Protein AF-A0A5E7B9Z2-F1 (afdb_monomer_lite)

InterPro domains:
  IPR025737 Functional amyloid transporter FapF [PF13557] (6-95)

Radius of gyration: 20.59 Å; chains: 1; bounding box: 41×24×70 Å

Secondary structure (DSSP, 8-state):
----PPEEEEEEEEEE-S-S---TT-SS-SS-SS-EEEEEEEEEEEETTEEEEEEEEEEEE--EEEETTTEEEEEPPEEEEEEEEEEE-STT-EEEEEEEEEEE--EEEEE----

Sequence (115 aa):
MYMSTPFNIGASLAITAPLGQYDTGRLVNLGNNRWSFKPELGVSKRLGQVTLELSGAGTFYTDNDELLGDHVLSQNPIYQVQAHFIYAFGNGVWASLDTTWFAGGSSSRQTFIAT

pLDDT: mean 91.95, std 12.01, range [40.94, 98.75]

Foldseek 3Di:
DDPAWDKDKDKDKDKDDQPADDDLQDQDGPGPQKIKIKIKIKIWGDDDQKIKIKMKIKIAIDWRCRNNHFKIKDWWIKIKIKIKIKGHDPPRDIDIDIDMDIDGGDIDMDGDDDD

Organism: Pseudomonas fluorescens (NCBI:txid294)

Structure (mmCIF, N/CA/C/O backbone):
data_AF-A0A5E7B9Z2-F1
#
_entry.id   AF-A0A5E7B9Z2-F1
#
loop_
_atom_site.group_PDB
_atom_site.id
_atom_site.type_symbol
_atom_site.label_atom_id
_atom_site.label_alt_id
_atom_site.label_comp_id
_atom_site.label_asym_id
_atom_site.label_entity_id
_atom_site.label_seq_id
_atom_site.pdbx_PDB_ins_code
_atom_site.Cartn_x
_atom_site.Cartn_y
_atom_site.Cartn_z
_atom_site.occupancy
_atom_site.B_iso_or_equiv
_atom_site.auth_seq_id
_atom_site.auth_comp_id
_atom_site.auth_asym_id
_atom_site.auth_atom_id
_atom_site.pdbx_PDB_model_num
ATOM 1 N N . MET A 1 1 ? -16.388 2.530 35.719 1.00 40.94 1 MET A N 1
ATOM 2 C CA . MET A 1 1 ? -15.121 3.154 35.277 1.00 40.94 1 MET A CA 1
ATOM 3 C C . MET A 1 1 ? -14.988 2.853 33.788 1.00 40.94 1 MET A C 1
ATOM 5 O O . MET A 1 1 ? -14.866 1.686 33.446 1.00 40.94 1 MET A O 1
ATOM 9 N N . TYR A 1 2 ? -15.183 3.833 32.898 1.00 55.19 2 TYR A N 1
ATOM 10 C CA . TYR A 1 2 ? -15.113 3.600 31.447 1.00 55.19 2 TYR A CA 1
ATOM 11 C C . TYR A 1 2 ? -13.632 3.526 31.069 1.00 55.19 2 TYR A C 1
ATOM 13 O O . TYR A 1 2 ? -12.922 4.523 31.170 1.00 55.19 2 TYR A O 1
ATOM 21 N N . MET A 1 3 ? -13.136 2.334 30.746 1.00 59.22 3 MET A N 1
ATOM 22 C CA . MET A 1 3 ? -11.746 2.162 30.333 1.00 59.22 3 MET A CA 1
ATOM 23 C C . MET A 1 3 ? -11.599 2.786 28.944 1.00 59.22 3 MET A C 1
ATOM 25 O O . MET A 1 3 ? -12.262 2.351 28.002 1.00 59.22 3 MET A O 1
ATOM 29 N N . SER A 1 4 ? -10.783 3.835 28.820 1.00 65.94 4 SER A N 1
ATOM 30 C CA . SER A 1 4 ? -10.449 4.422 27.522 1.00 65.94 4 SER A CA 1
ATOM 31 C C . SER A 1 4 ? -9.790 3.349 26.661 1.00 65.94 4 SER A C 1
ATOM 33 O O . SER A 1 4 ? -8.733 2.826 27.007 1.00 65.94 4 SER A O 1
ATOM 35 N N . THR A 1 5 ? -10.434 2.980 25.561 1.00 74.44 5 THR A N 1
ATOM 36 C CA . THR A 1 5 ? -9.887 2.034 24.590 1.00 74.44 5 THR A CA 1
ATOM 37 C C . THR A 1 5 ? -8.635 2.616 23.924 1.00 74.44 5 THR A C 1
ATOM 39 O O . THR A 1 5 ? -8.596 3.820 23.648 1.00 74.44 5 THR A O 1
ATOM 42 N N . PRO A 1 6 ? -7.605 1.792 23.659 1.00 78.12 6 PRO A N 1
ATOM 43 C CA . PRO A 1 6 ? -6.353 2.275 23.095 1.00 78.12 6 PRO A CA 1
ATOM 44 C C . PRO A 1 6 ? -6.545 2.792 21.664 1.00 78.12 6 PRO A C 1
ATOM 46 O O . PRO A 1 6 ? -7.294 2.223 20.865 1.00 78.12 6 PRO A O 1
ATOM 49 N N . PHE A 1 7 ? -5.852 3.889 21.367 1.00 93.38 7 PHE A N 1
ATOM 50 C CA . PHE A 1 7 ? -5.626 4.404 20.022 1.00 93.38 7 PHE A CA 1
ATOM 51 C C . PHE A 1 7 ? -4.265 3.897 19.550 1.00 93.38 7 PHE A C 1
ATOM 53 O O . PHE A 1 7 ? -3.269 4.085 20.249 1.00 93.38 7 PHE A O 1
ATOM 60 N N . ASN A 1 8 ? -4.231 3.254 18.388 1.00 96.56 8 ASN A N 1
ATOM 61 C CA . ASN A 1 8 ? -3.027 2.660 17.822 1.00 96.56 8 ASN A CA 1
ATOM 62 C C . ASN A 1 8 ? -2.571 3.462 16.603 1.00 96.56 8 ASN A C 1
ATOM 64 O O . ASN A 1 8 ? -3.397 3.913 15.809 1.00 96.56 8 ASN A O 1
ATOM 68 N N . ILE A 1 9 ? -1.256 3.579 16.440 1.00 97.81 9 ILE A N 1
ATOM 69 C CA . ILE A 1 9 ? -0.604 4.087 15.232 1.00 97.81 9 ILE A CA 1
ATOM 70 C C . ILE A 1 9 ? 0.351 2.994 14.757 1.00 97.81 9 ILE A C 1
ATOM 72 O O . ILE A 1 9 ? 1.048 2.389 15.572 1.00 97.81 9 ILE A O 1
ATOM 76 N N . GLY A 1 10 ? 0.382 2.745 13.454 1.00 97.94 10 GLY A N 1
ATOM 77 C CA . GLY A 1 10 ? 1.257 1.767 12.821 1.00 97.94 10 GLY A CA 1
ATOM 78 C C . GLY A 1 10 ? 1.969 2.349 11.607 1.00 97.94 10 GLY A C 1
ATOM 79 O O . GLY A 1 10 ? 1.485 3.281 10.965 1.00 97.94 10 GLY A O 1
ATOM 80 N N . ALA A 1 11 ? 3.123 1.770 11.295 1.00 98.44 11 ALA A N 1
ATOM 81 C CA . ALA A 1 11 ? 3.897 2.069 10.103 1.00 98.44 11 ALA A CA 1
ATOM 82 C C . ALA A 1 11 ? 4.434 0.765 9.509 1.00 98.44 11 ALA A C 1
ATOM 84 O O . ALA A 1 11 ? 4.758 -0.165 10.249 1.00 98.44 11 ALA A O 1
ATOM 85 N N . SER A 1 12 ? 4.552 0.698 8.187 1.00 98.62 12 SER A N 1
ATOM 86 C CA . SER A 1 12 ? 5.186 -0.425 7.499 1.00 98.62 12 SER A CA 1
ATOM 87 C C . SER A 1 12 ? 5.895 0.022 6.223 1.00 98.62 12 SER A C 1
ATOM 89 O O . SER A 1 12 ? 5.650 1.110 5.700 1.00 98.62 12 SER A O 1
ATOM 91 N N . LEU A 1 13 ? 6.794 -0.829 5.731 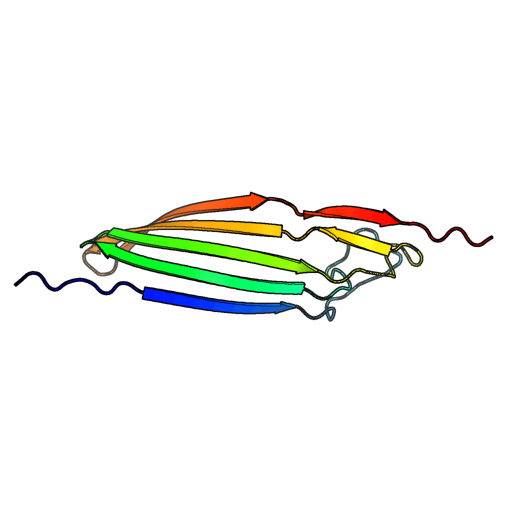1.00 98.69 13 LEU A N 1
ATOM 92 C CA . LEU A 1 13 ? 7.443 -0.682 4.436 1.00 98.69 13 LEU A CA 1
ATOM 93 C C . LEU A 1 13 ? 7.466 -2.048 3.755 1.00 98.69 13 LEU A C 1
ATOM 95 O O . LEU A 1 13 ? 8.084 -2.981 4.265 1.00 98.69 13 LEU A O 1
ATOM 99 N N . ALA A 1 14 ? 6.820 -2.152 2.597 1.00 98.62 14 ALA A N 1
ATOM 100 C CA . ALA A 1 14 ? 6.968 -3.305 1.717 1.00 98.62 14 ALA A CA 1
ATOM 101 C C . ALA A 1 14 ? 7.957 -2.982 0.592 1.00 98.62 14 ALA A C 1
ATOM 103 O O . ALA A 1 14 ? 7.907 -1.900 0.006 1.00 98.62 14 ALA A O 1
ATOM 104 N N . ILE A 1 15 ? 8.844 -3.927 0.285 1.00 98.50 15 ILE A N 1
ATOM 105 C CA . ILE A 1 15 ? 9.818 -3.822 -0.806 1.00 98.50 15 ILE A CA 1
ATOM 106 C C . ILE A 1 15 ? 9.621 -5.026 -1.720 1.00 98.50 15 ILE A C 1
ATOM 108 O O . ILE A 1 15 ? 9.603 -6.161 -1.245 1.00 98.50 15 ILE A O 1
ATOM 112 N N . THR A 1 16 ? 9.492 -4.783 -3.022 1.00 98.25 16 THR A N 1
ATOM 113 C CA . THR A 1 16 ? 9.401 -5.842 -4.034 1.00 98.25 16 THR A CA 1
ATOM 114 C C . THR A 1 16 ? 10.622 -5.779 -4.937 1.00 98.25 16 THR A C 1
ATOM 116 O O . THR A 1 16 ? 10.857 -4.762 -5.587 1.00 98.25 16 THR A O 1
ATOM 119 N N . ALA A 1 17 ? 11.388 -6.868 -4.975 1.00 97.88 17 ALA A N 1
ATOM 120 C CA . ALA A 1 17 ? 12.530 -7.027 -5.870 1.00 97.88 17 ALA A CA 1
ATOM 121 C C . ALA A 1 17 ? 12.093 -7.601 -7.235 1.00 97.88 17 ALA A C 1
ATOM 123 O O . ALA A 1 17 ? 11.137 -8.384 -7.283 1.00 97.88 17 ALA A O 1
ATOM 124 N N . PRO A 1 18 ? 12.796 -7.286 -8.340 1.00 96.38 18 PRO A N 1
ATOM 125 C CA . PRO A 1 18 ? 12.464 -7.739 -9.694 1.00 96.38 18 PRO A CA 1
ATOM 126 C C . PRO A 1 18 ? 12.901 -9.192 -9.954 1.00 96.38 18 PRO A C 1
ATOM 128 O O . PRO A 1 18 ? 13.609 -9.480 -10.907 1.00 96.38 18 PRO A O 1
ATOM 131 N N . LEU A 1 19 ? 12.507 -10.123 -9.084 1.00 95.56 19 LEU A N 1
ATOM 132 C CA . LEU A 1 19 ? 12.929 -11.532 -9.155 1.00 95.56 19 LEU A CA 1
ATOM 133 C C . LEU A 1 19 ? 11.885 -12.448 -9.815 1.00 95.56 19 LEU A C 1
ATOM 135 O O . LEU A 1 19 ? 12.116 -13.646 -9.967 1.00 95.56 19 LEU A O 1
ATOM 139 N N . GLY A 1 20 ? 10.718 -11.905 -10.169 1.00 94.88 20 GLY A N 1
ATOM 140 C CA . GLY A 1 20 ? 9.674 -12.641 -10.879 1.00 94.88 20 GLY A CA 1
ATOM 141 C C . GLY A 1 20 ? 10.045 -12.890 -12.341 1.00 94.88 20 GLY A C 1
ATOM 142 O O . GLY A 1 20 ? 10.751 -12.091 -12.949 1.00 94.88 20 GLY A O 1
ATOM 143 N N . GLN A 1 21 ? 9.527 -13.975 -12.921 1.00 95.44 21 GLN A N 1
ATOM 144 C CA . GLN A 1 21 ? 9.763 -14.303 -14.326 1.00 95.44 21 GLN A CA 1
ATOM 145 C C . GLN A 1 21 ? 9.313 -13.160 -15.246 1.00 95.44 21 GLN A C 1
ATOM 147 O O . GLN A 1 21 ? 8.149 -12.745 -15.221 1.00 95.44 21 GLN A O 1
ATOM 152 N N . TYR A 1 22 ? 10.231 -12.718 -16.097 1.00 95.88 22 TYR A N 1
ATOM 153 C CA . TYR A 1 22 ? 10.009 -11.681 -17.090 1.00 95.88 22 TYR A CA 1
ATOM 154 C C . TYR A 1 22 ? 10.677 -12.084 -18.408 1.00 95.88 22 TYR A C 1
ATOM 156 O O . TYR A 1 22 ? 11.833 -12.499 -18.422 1.00 95.88 22 TYR A O 1
ATOM 164 N N . ASP A 1 23 ? 9.921 -12.006 -19.497 1.00 94.94 23 ASP A N 1
ATOM 165 C CA . ASP A 1 23 ? 10.353 -12.248 -20.869 1.00 94.94 23 ASP A CA 1
ATOM 166 C C . ASP A 1 23 ? 10.166 -10.943 -21.651 1.00 94.94 23 ASP A C 1
ATOM 168 O O . ASP A 1 23 ? 9.043 -10.452 -21.819 1.00 94.94 23 ASP A O 1
ATOM 172 N N . THR A 1 24 ? 11.278 -10.374 -22.115 1.00 93.44 24 THR A N 1
ATOM 173 C CA . THR A 1 24 ? 11.307 -9.108 -22.856 1.00 93.44 24 THR A CA 1
ATOM 174 C C . THR A 1 24 ? 10.601 -9.214 -24.204 1.00 93.44 24 THR A C 1
ATOM 176 O O . THR A 1 24 ? 10.153 -8.203 -24.720 1.00 93.44 24 THR A O 1
ATOM 179 N N . GLY A 1 25 ? 10.411 -10.411 -24.765 1.00 91.56 25 GLY A N 1
ATOM 180 C CA . GLY A 1 25 ? 9.634 -10.620 -25.990 1.00 91.56 25 GLY A CA 1
ATOM 181 C C . GLY A 1 25 ? 8.118 -10.645 -25.772 1.00 91.56 25 GLY A C 1
ATOM 182 O O . GLY A 1 25 ? 7.362 -10.796 -26.735 1.00 91.56 25 GLY A O 1
ATOM 183 N N . ARG A 1 26 ? 7.643 -10.532 -24.522 1.00 91.19 26 ARG A N 1
ATOM 184 C CA . ARG A 1 26 ? 6.221 -10.641 -24.169 1.00 91.19 26 ARG A CA 1
ATOM 185 C C . ARG A 1 26 ? 5.682 -9.349 -23.581 1.00 91.19 26 ARG A C 1
ATOM 187 O O . ARG A 1 26 ? 6.283 -8.727 -22.714 1.00 91.19 26 ARG A O 1
ATOM 194 N N . LEU A 1 27 ? 4.469 -8.997 -24.001 1.00 89.12 27 LEU A N 1
ATOM 195 C CA . LEU A 1 27 ? 3.736 -7.870 -23.424 1.00 89.12 27 LEU A CA 1
ATOM 196 C C . LEU A 1 27 ? 3.185 -8.184 -22.023 1.00 89.12 27 LEU A C 1
ATOM 198 O O . LEU A 1 27 ? 3.087 -7.292 -21.185 1.00 89.12 27 LEU A O 1
ATOM 202 N N . VAL A 1 28 ? 2.803 -9.441 -21.778 1.00 92.25 28 VAL A N 1
ATOM 203 C CA . VAL A 1 28 ? 2.243 -9.901 -20.501 1.00 92.25 28 VAL A CA 1
ATOM 204 C C . VAL A 1 28 ? 3.271 -10.778 -19.801 1.00 92.25 28 VAL A C 1
ATOM 206 O O . VAL A 1 28 ? 3.711 -11.783 -20.359 1.00 92.25 28 VAL A O 1
ATOM 209 N N . ASN A 1 29 ? 3.616 -10.403 -18.572 1.00 94.44 29 ASN A N 1
ATOM 210 C CA . ASN A 1 29 ? 4.611 -11.071 -17.743 1.00 94.44 29 ASN A CA 1
ATOM 211 C C . ASN A 1 29 ? 4.076 -11.310 -16.326 1.00 94.44 29 ASN A C 1
ATOM 213 O O . ASN A 1 29 ? 3.115 -10.671 -15.901 1.00 94.44 29 ASN A O 1
ATOM 217 N N . LEU A 1 30 ? 4.695 -12.254 -15.609 1.00 94.31 30 LEU A N 1
ATOM 218 C CA . LEU A 1 30 ? 4.388 -12.524 -14.199 1.00 94.31 30 LEU A CA 1
ATOM 219 C C . LEU A 1 30 ? 5.093 -11.521 -13.277 1.00 94.31 30 LEU A C 1
ATOM 221 O O . LEU A 1 30 ? 4.514 -11.067 -12.294 1.00 94.31 30 LEU A O 1
ATOM 225 N N . GLY A 1 31 ? 6.351 -11.199 -13.587 1.00 93.00 31 GLY A N 1
ATOM 226 C CA . GLY A 1 31 ? 7.095 -10.094 -12.995 1.00 93.00 31 GLY A CA 1
ATOM 227 C C . GLY A 1 31 ? 6.981 -8.820 -13.829 1.00 93.00 31 GLY A C 1
ATOM 228 O O . GLY A 1 31 ? 6.628 -8.859 -15.004 1.00 93.00 31 GLY A O 1
ATOM 229 N N . ASN A 1 32 ? 7.339 -7.686 -13.227 1.00 92.88 32 ASN A N 1
ATOM 230 C CA . ASN A 1 32 ? 7.298 -6.376 -13.890 1.00 92.88 32 ASN A CA 1
ATOM 231 C C . ASN A 1 32 ? 8.699 -5.798 -14.172 1.00 92.88 32 ASN A C 1
ATOM 233 O O . ASN A 1 32 ? 8.793 -4.636 -14.558 1.00 92.88 32 ASN A O 1
ATOM 237 N N . ASN A 1 33 ? 9.757 -6.587 -13.928 1.00 95.88 33 ASN A N 1
ATOM 238 C CA . ASN A 1 33 ? 11.172 -6.230 -14.110 1.00 95.88 33 ASN A CA 1
ATOM 239 C C . ASN A 1 33 ? 11.571 -4.864 -13.531 1.00 95.88 33 ASN A C 1
ATOM 241 O O . ASN A 1 33 ? 12.263 -4.072 -14.160 1.00 95.88 33 ASN A O 1
ATOM 245 N N . ARG A 1 34 ? 11.074 -4.553 -12.334 1.00 96.62 34 ARG A N 1
ATOM 246 C CA . ARG A 1 34 ? 11.403 -3.317 -11.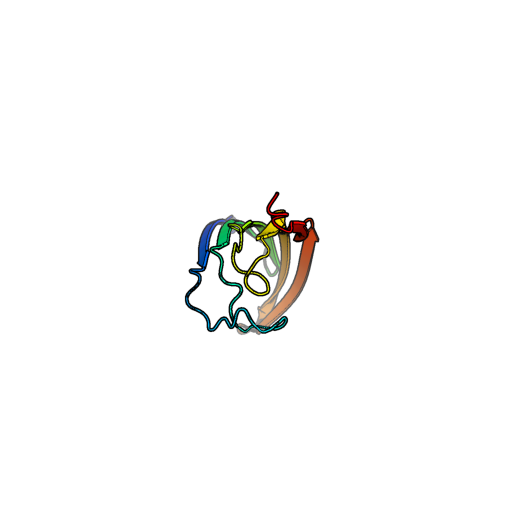623 1.00 96.62 34 ARG A CA 1
ATOM 247 C C . ARG A 1 34 ? 11.224 -3.482 -10.126 1.00 96.62 34 ARG A C 1
ATOM 249 O O . ARG A 1 34 ? 10.469 -4.349 -9.676 1.00 96.62 34 ARG A O 1
ATOM 256 N N . TRP A 1 35 ? 11.882 -2.621 -9.367 1.00 98.25 35 TRP A N 1
ATOM 257 C CA . TRP A 1 35 ? 11.681 -2.530 -7.931 1.00 98.25 35 TRP A CA 1
ATOM 258 C C . TRP A 1 35 ? 10.389 -1.786 -7.608 1.00 98.25 35 TRP A C 1
ATOM 260 O O . TRP A 1 35 ? 9.949 -0.911 -8.361 1.00 98.25 35 TRP A O 1
ATOM 270 N N . SER A 1 36 ? 9.804 -2.096 -6.452 1.00 98.38 36 SER A N 1
ATOM 271 C CA . SER A 1 36 ? 8.8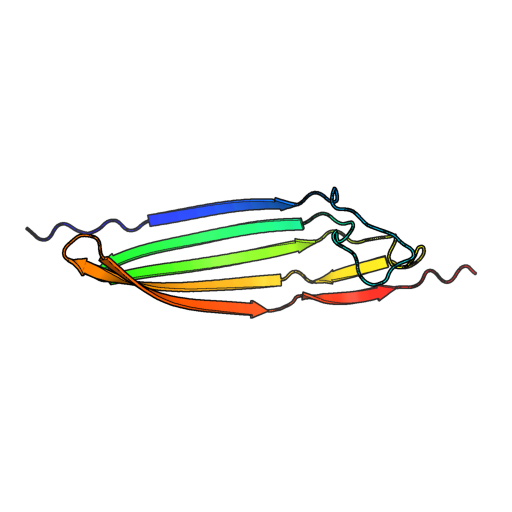04 -1.227 -5.841 1.00 98.38 36 SER A CA 1
ATOM 272 C C . SER A 1 36 ? 9.005 -1.066 -4.340 1.00 98.38 36 SER A C 1
ATOM 274 O O . SER A 1 36 ? 9.466 -1.978 -3.650 1.00 98.38 36 SER A O 1
ATOM 276 N N . PHE A 1 37 ? 8.632 0.108 -3.840 1.00 98.75 37 PHE A N 1
ATOM 277 C CA . PHE A 1 37 ? 8.709 0.477 -2.432 1.00 98.75 37 PHE A CA 1
ATOM 278 C C . PHE A 1 37 ? 7.358 1.036 -2.006 1.00 98.75 37 PHE A C 1
ATOM 280 O O . PHE A 1 37 ? 6.864 1.980 -2.622 1.00 98.75 37 PHE A O 1
ATOM 287 N N . LYS A 1 38 ? 6.757 0.459 -0.965 1.00 98.75 38 LYS A N 1
ATOM 288 C CA . LYS A 1 38 ? 5.451 0.867 -0.445 1.00 98.75 38 LYS A CA 1
ATOM 289 C C . LYS A 1 38 ? 5.520 1.181 1.049 1.00 98.75 38 LYS A C 1
ATOM 291 O O . LYS A 1 38 ? 5.228 0.296 1.858 1.00 98.75 38 LYS A O 1
ATOM 296 N N . PRO A 1 39 ? 5.943 2.395 1.442 1.00 98.75 39 PRO A N 1
ATOM 297 C CA . PRO A 1 39 ? 5.699 2.889 2.789 1.00 98.75 39 PRO A CA 1
ATOM 298 C C . PRO A 1 39 ? 4.196 3.068 3.035 1.00 98.75 39 PRO A C 1
ATOM 300 O O . PRO A 1 39 ? 3.458 3.525 2.158 1.00 98.75 39 PRO A O 1
ATOM 303 N N . GLU A 1 40 ? 3.757 2.739 4.245 1.00 98.75 40 GLU A N 1
ATOM 304 C CA . GLU A 1 40 ? 2.372 2.879 4.690 1.00 98.75 40 GLU A CA 1
ATOM 305 C C . GLU A 1 40 ? 2.320 3.327 6.152 1.00 98.75 40 GLU A C 1
ATOM 307 O O . GLU A 1 40 ? 3.100 2.862 6.986 1.00 98.75 40 GLU A O 1
ATOM 312 N N . LEU A 1 41 ? 1.380 4.220 6.459 1.00 98.75 41 LEU A N 1
ATOM 313 C CA . LEU A 1 41 ? 1.052 4.663 7.811 1.00 98.75 41 LEU A CA 1
ATOM 314 C C . LEU A 1 41 ? -0.429 4.414 8.072 1.00 98.75 41 LEU A C 1
ATOM 316 O O . LEU A 1 41 ? -1.260 4.632 7.191 1.00 98.75 41 LEU A O 1
ATOM 320 N N . GLY A 1 42 ? -0.766 3.999 9.288 1.00 98.50 42 GLY A N 1
ATOM 321 C CA . GLY A 1 42 ? -2.142 3.704 9.664 1.00 98.50 42 GLY A CA 1
ATOM 322 C C . GLY A 1 42 ? -2.459 4.051 11.108 1.00 98.50 42 GLY A C 1
ATOM 323 O O . GLY A 1 42 ? -1.576 4.144 11.961 1.00 98.50 42 GLY A O 1
ATOM 324 N N . VAL A 1 43 ? -3.745 4.236 11.377 1.00 98.50 43 VAL A N 1
ATOM 325 C CA . VAL A 1 43 ? -4.294 4.470 12.712 1.00 98.50 43 VAL A CA 1
ATOM 326 C C . VAL A 1 43 ? -5.505 3.575 12.940 1.00 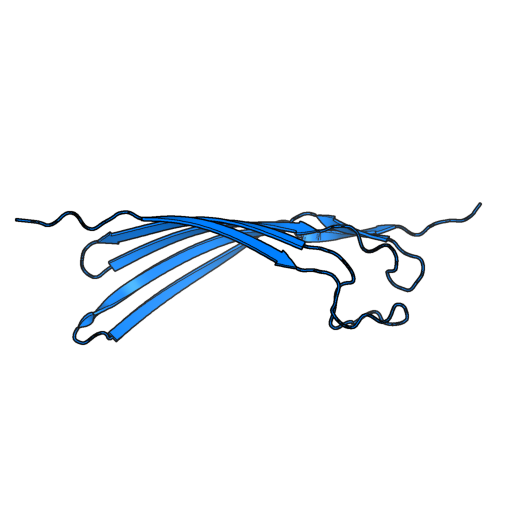98.50 43 VAL A C 1
ATOM 328 O O . VAL A 1 43 ? -6.258 3.296 12.009 1.00 98.50 43 VAL A O 1
ATOM 331 N N . SER A 1 44 ? -5.712 3.144 14.183 1.00 97.94 44 SER A N 1
ATOM 332 C CA . SER A 1 44 ? -6.856 2.315 14.577 1.00 97.94 44 SER A CA 1
ATOM 333 C C . SER A 1 44 ? -7.388 2.754 15.936 1.00 97.94 44 SER A C 1
ATOM 335 O O . SER A 1 44 ? -6.625 3.032 16.867 1.00 97.94 44 SER A O 1
ATOM 337 N N . LYS A 1 45 ? -8.712 2.843 16.064 1.00 96.75 45 LYS A N 1
ATOM 338 C CA . LYS A 1 45 ? -9.381 3.204 17.315 1.00 96.75 45 LYS A CA 1
ATOM 339 C C . LYS A 1 45 ? -10.597 2.327 17.545 1.00 96.75 45 LYS A C 1
ATOM 341 O O . LYS A 1 45 ? -11.519 2.297 16.732 1.00 96.75 45 LYS A O 1
ATOM 346 N N . ARG A 1 46 ? -10.648 1.696 18.717 1.00 95.00 46 ARG A N 1
ATOM 347 C CA . ARG A 1 46 ? -11.836 0.975 19.177 1.00 95.00 46 ARG A CA 1
ATOM 348 C C . ARG A 1 46 ? -12.775 1.905 19.941 1.00 95.00 46 ARG A C 1
ATOM 350 O O . ARG A 1 46 ? -12.335 2.672 20.791 1.00 95.00 46 ARG A O 1
ATOM 357 N N . LEU A 1 47 ? -14.066 1.813 19.666 1.00 93.50 47 LEU A N 1
ATOM 358 C CA . LEU A 1 47 ? -15.170 2.560 20.263 1.00 93.50 47 LEU A CA 1
ATOM 359 C C . LEU A 1 47 ? -16.261 1.553 20.668 1.00 93.50 47 LEU A C 1
ATOM 361 O O . LEU A 1 47 ? -17.242 1.333 19.959 1.00 93.50 47 LEU A O 1
ATOM 365 N N . GLY A 1 48 ? -16.056 0.877 21.802 1.00 91.81 48 GLY A N 1
ATOM 366 C CA . GLY A 1 48 ? -16.931 -0.212 22.245 1.00 91.81 48 GLY A CA 1
ATOM 367 C C . GLY A 1 48 ? -16.848 -1.433 21.319 1.00 91.81 48 GLY A C 1
ATOM 368 O O . GLY A 1 48 ? -15.813 -2.103 21.259 1.00 91.81 48 GLY A O 1
ATOM 369 N N . GLN A 1 49 ? -17.943 -1.734 20.620 1.00 94.56 49 GLN A N 1
ATOM 370 C CA . GLN A 1 49 ? -18.028 -2.832 19.645 1.00 94.56 49 GLN A CA 1
ATOM 371 C C . GLN A 1 49 ? -17.502 -2.452 18.258 1.00 94.56 49 GLN A C 1
ATOM 373 O O . GLN A 1 49 ? -17.221 -3.342 17.463 1.00 94.56 49 GLN A O 1
ATOM 378 N N . VAL A 1 50 ? -17.351 -1.158 17.973 1.00 96.25 50 VAL A N 1
ATOM 379 C CA . VAL A 1 50 ? -16.853 -0.673 16.683 1.00 96.25 50 VAL A CA 1
ATOM 380 C C . VAL A 1 50 ? -15.342 -0.481 16.751 1.00 96.25 50 VAL A C 1
ATOM 382 O O . VAL A 1 50 ? -14.842 0.082 17.722 1.00 96.25 50 VAL A O 1
ATOM 385 N N . THR A 1 51 ? -14.618 -0.878 15.714 1.00 97.25 51 THR A N 1
ATOM 386 C CA . THR A 1 51 ? -13.235 -0.462 15.459 1.00 97.25 51 THR A CA 1
ATOM 387 C C . THR A 1 51 ? -13.193 0.277 14.129 1.00 97.25 51 THR A C 1
ATOM 389 O O . THR A 1 51 ? -13.755 -0.188 13.139 1.00 97.25 51 THR A O 1
ATOM 392 N N . LEU A 1 52 ? -12.557 1.446 14.128 1.00 98.06 52 LEU A N 1
ATOM 393 C CA . LEU A 1 52 ? -12.319 2.247 12.933 1.00 98.06 52 LEU A CA 1
ATOM 394 C C . LEU A 1 52 ? -10.831 2.244 12.628 1.00 98.06 52 LEU A C 1
ATOM 396 O O . LEU A 1 52 ? -10.034 2.561 13.516 1.00 98.06 52 LEU A O 1
ATOM 400 N N . GLU A 1 53 ? -10.478 1.950 11.384 1.00 98.50 53 GLU A N 1
ATOM 401 C CA . GLU A 1 53 ? -9.096 1.990 10.911 1.00 98.50 53 GLU A CA 1
ATOM 402 C C . GLU A 1 53 ? -8.990 2.826 9.640 1.00 98.50 53 GLU A C 1
ATOM 404 O O . GLU A 1 53 ? -9.896 2.827 8.805 1.00 98.50 53 GLU A O 1
ATOM 409 N N . LEU A 1 54 ? -7.886 3.558 9.513 1.00 98.75 54 LEU A N 1
ATOM 410 C CA . LEU A 1 54 ? -7.561 4.372 8.347 1.00 98.75 54 LEU A CA 1
ATOM 411 C C . LEU A 1 54 ? -6.069 4.218 8.060 1.00 98.75 54 LEU A C 1
ATOM 413 O O . LEU A 1 54 ? -5.254 4.432 8.960 1.00 98.75 54 LEU A O 1
ATOM 417 N N . SER A 1 55 ? -5.705 3.888 6.823 1.00 98.75 55 SER A N 1
ATOM 418 C CA . SER A 1 55 ? -4.309 3.853 6.385 1.00 98.75 55 SER A CA 1
ATOM 419 C C . SER A 1 55 ? -4.094 4.560 5.053 1.00 98.75 55 SER A C 1
ATOM 421 O O . SER A 1 55 ? -5.004 4.694 4.232 1.00 98.75 55 SER A O 1
ATOM 423 N N . GLY A 1 56 ? -2.872 5.051 4.866 1.00 98.75 56 GLY A N 1
ATOM 424 C CA . GLY A 1 56 ? -2.410 5.695 3.647 1.00 98.75 56 GLY A CA 1
ATOM 425 C C . GLY A 1 56 ? -1.053 5.140 3.235 1.00 98.75 56 GLY A C 1
ATOM 426 O O . GLY A 1 56 ? -0.142 5.047 4.059 1.00 98.75 56 GLY A O 1
ATOM 427 N N . ALA A 1 57 ? -0.918 4.797 1.957 1.00 98.75 57 ALA A N 1
ATOM 428 C CA . ALA A 1 57 ? 0.303 4.252 1.377 1.00 98.75 57 ALA A CA 1
ATOM 429 C C . ALA A 1 57 ? 0.635 4.912 0.035 1.00 98.75 57 ALA A C 1
ATOM 431 O O . ALA A 1 57 ? -0.244 5.405 -0.676 1.00 98.75 57 ALA A O 1
ATOM 432 N N . GLY A 1 58 ? 1.912 4.875 -0.336 1.00 98.69 58 GLY A N 1
ATOM 433 C CA . GLY A 1 58 ? 2.378 5.237 -1.674 1.00 98.69 58 GLY A CA 1
ATOM 434 C C . GLY A 1 58 ? 3.277 4.139 -2.215 1.00 98.69 58 GLY A C 1
ATOM 435 O O . GLY A 1 58 ? 4.213 3.754 -1.532 1.00 98.69 58 GLY A O 1
ATOM 436 N N . THR A 1 59 ? 3.004 3.628 -3.414 1.00 98.69 59 THR A N 1
ATOM 437 C CA . THR A 1 59 ? 3.866 2.654 -4.094 1.00 98.69 59 THR A CA 1
ATOM 438 C C . THR A 1 59 ? 4.690 3.363 -5.154 1.00 98.69 59 THR A C 1
ATOM 440 O O . THR A 1 59 ? 4.139 3.873 -6.131 1.00 98.69 59 THR A O 1
ATOM 443 N N . PHE A 1 60 ? 6.002 3.375 -4.958 1.00 98.44 60 PHE A N 1
ATOM 444 C CA . PHE A 1 60 ? 6.989 3.977 -5.847 1.00 98.44 60 PHE A CA 1
ATOM 445 C C . PHE A 1 60 ? 7.679 2.881 -6.647 1.00 98.44 60 PHE A C 1
ATOM 447 O O . PHE A 1 60 ? 7.969 1.819 -6.097 1.00 98.44 60 PHE A O 1
ATOM 454 N N . TYR A 1 61 ? 7.944 3.143 -7.922 1.00 97.88 61 TYR A N 1
ATOM 455 C CA . TYR A 1 61 ? 8.545 2.185 -8.843 1.00 97.88 61 TYR A CA 1
ATOM 456 C C . TYR A 1 61 ? 9.860 2.735 -9.381 1.00 97.88 61 TYR A C 1
ATOM 458 O O . TYR A 1 61 ? 9.978 3.940 -9.592 1.00 97.88 61 TYR A O 1
ATOM 466 N N . THR A 1 62 ? 10.826 1.854 -9.620 1.00 97.69 62 THR A N 1
ATOM 467 C CA . THR A 1 62 ? 11.897 2.165 -10.573 1.00 97.69 62 THR A CA 1
ATOM 468 C C . THR A 1 62 ? 11.374 1.976 -11.993 1.00 97.69 62 THR A C 1
ATOM 470 O O . THR A 1 62 ? 10.345 1.322 -12.199 1.00 97.69 62 THR A O 1
ATOM 473 N N . ASP A 1 63 ? 12.094 2.508 -12.971 1.00 96.25 63 ASP A N 1
ATOM 474 C CA . ASP A 1 63 ? 11.807 2.227 -14.373 1.00 96.25 63 ASP A CA 1
ATOM 475 C C . ASP A 1 63 ? 12.118 0.753 -14.708 1.00 96.25 63 ASP A C 1
ATOM 477 O O . ASP A 1 63 ? 12.845 0.068 -13.978 1.00 96.25 63 ASP A O 1
ATOM 481 N N . ASN A 1 64 ? 11.493 0.252 -15.774 1.00 94.88 64 ASN A N 1
ATOM 482 C CA . ASN A 1 64 ? 11.853 -1.005 -16.432 1.00 94.88 64 ASN A CA 1
ATOM 483 C C . ASN A 1 64 ? 12.436 -0.658 -17.804 1.00 94.88 64 ASN A C 1
ATOM 485 O O . ASN A 1 64 ? 11.691 -0.240 -18.692 1.00 94.88 64 ASN A O 1
ATOM 489 N N . ASP A 1 65 ? 13.744 -0.843 -17.956 1.00 91.81 65 ASP A N 1
ATOM 490 C CA . ASP A 1 65 ? 14.507 -0.427 -19.139 1.00 91.81 65 ASP A CA 1
ATOM 491 C C . ASP A 1 65 ? 14.468 -1.446 -20.292 1.00 91.81 65 ASP A C 1
ATOM 493 O O . ASP A 1 65 ? 15.071 -1.230 -21.339 1.00 91.81 65 ASP A O 1
ATOM 497 N N . GLU A 1 66 ? 13.759 -2.563 -20.108 1.00 89.38 66 GLU A N 1
ATOM 498 C CA . GLU A 1 66 ? 13.712 -3.685 -21.050 1.00 89.38 66 GLU A CA 1
ATOM 499 C C . GLU A 1 66 ? 12.265 -4.017 -21.459 1.00 89.38 66 GLU A C 1
ATOM 501 O O . GLU A 1 66 ? 11.910 -5.172 -21.739 1.00 89.38 66 GLU A O 1
ATOM 506 N N . LEU A 1 67 ? 11.368 -3.025 -21.468 1.00 87.50 67 LEU A N 1
ATOM 507 C CA . LEU A 1 67 ? 10.019 -3.226 -21.989 1.00 87.50 67 LEU A CA 1
ATOM 508 C C . LEU A 1 67 ? 10.107 -3.562 -23.479 1.00 87.50 67 LEU A C 1
ATOM 510 O O . LEU A 1 67 ? 10.607 -2.775 -24.272 1.00 87.50 67 LEU A O 1
ATOM 514 N N . LEU A 1 68 ? 9.587 -4.727 -23.867 1.00 89.81 68 LEU A N 1
ATOM 515 C CA . LEU A 1 68 ? 9.646 -5.204 -25.253 1.00 89.81 68 LEU A CA 1
ATOM 516 C C . LEU A 1 68 ? 11.077 -5.260 -25.838 1.00 89.81 68 LEU A C 1
ATOM 518 O O . LEU A 1 68 ? 11.247 -5.260 -27.052 1.00 89.81 68 LEU A O 1
ATOM 522 N N . GLY A 1 69 ? 12.094 -5.336 -24.969 1.00 87.75 69 GLY A N 1
ATOM 523 C CA . GLY A 1 69 ? 13.511 -5.460 -25.322 1.00 87.75 69 GLY A CA 1
ATOM 524 C C . GLY A 1 69 ? 14.276 -4.142 -25.463 1.00 87.75 69 GLY A C 1
ATOM 525 O O . GLY A 1 69 ? 15.474 -4.132 -25.203 1.00 87.75 69 GLY A O 1
ATOM 526 N N . ASP A 1 70 ? 13.619 -3.046 -25.839 1.00 88.38 70 ASP A N 1
ATOM 527 C CA . ASP A 1 70 ? 14.286 -1.780 -26.197 1.00 88.38 70 ASP A CA 1
ATOM 528 C C . ASP A 1 70 ? 13.542 -0.505 -25.748 1.00 88.38 70 ASP A C 1
ATOM 530 O O . ASP A 1 70 ? 13.958 0.609 -26.081 1.00 88.38 70 ASP A O 1
ATOM 534 N N . HIS A 1 71 ? 12.449 -0.635 -24.990 1.00 86.56 71 HIS A N 1
ATOM 535 C CA . HIS A 1 71 ? 11.696 0.502 -24.459 1.00 86.56 71 HIS A CA 1
ATOM 536 C C . HIS A 1 71 ? 11.875 0.657 -22.950 1.00 86.56 71 HIS A C 1
ATOM 538 O O . HIS A 1 71 ? 11.931 -0.317 -22.202 1.00 86.56 71 HIS A O 1
ATOM 544 N N . VAL A 1 72 ? 11.821 1.908 -22.495 1.00 92.00 72 VAL A N 1
ATOM 545 C CA . VAL A 1 72 ? 11.727 2.235 -21.070 1.00 92.00 72 VAL A CA 1
ATOM 546 C C . VAL A 1 72 ? 10.259 2.392 -20.689 1.00 92.00 72 VAL A C 1
ATOM 548 O O . VAL A 1 72 ? 9.515 3.159 -21.314 1.00 92.00 72 VAL A O 1
ATOM 551 N N . LEU A 1 73 ? 9.837 1.672 -19.651 1.00 92.44 73 LEU A N 1
ATOM 552 C CA . LEU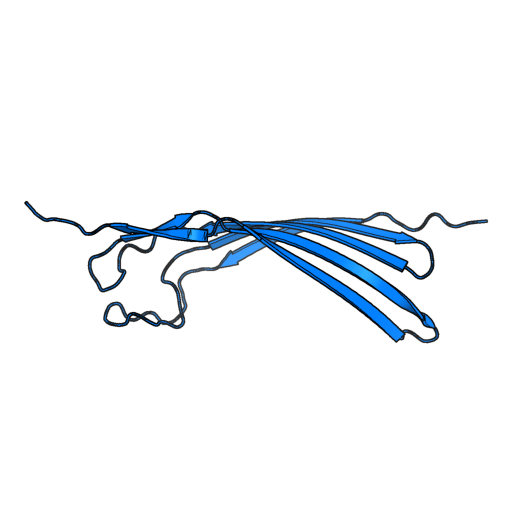 A 1 73 ? 8.540 1.825 -19.002 1.00 92.44 73 LEU A CA 1
ATOM 553 C C . LEU A 1 73 ? 8.711 2.540 -17.665 1.00 92.44 73 LEU A C 1
ATOM 555 O O . LEU A 1 73 ? 9.154 1.934 -16.687 1.00 92.44 73 LEU A O 1
ATOM 559 N N . SER A 1 74 ? 8.253 3.789 -17.613 1.00 94.12 74 SER A N 1
ATOM 560 C CA . SER A 1 74 ? 8.145 4.545 -16.368 1.00 94.12 74 SER A CA 1
ATOM 561 C C . SER A 1 74 ? 6.701 4.574 -15.879 1.00 94.12 74 SER A C 1
ATOM 563 O O . SER A 1 74 ? 5.745 4.528 -16.663 1.00 94.12 74 SER A O 1
ATOM 565 N N . GLN A 1 75 ? 6.519 4.618 -14.562 1.00 95.56 75 GLN A N 1
ATOM 566 C CA . GLN A 1 75 ? 5.198 4.696 -13.953 1.00 95.56 75 GLN A CA 1
ATOM 567 C C . GLN A 1 75 ? 5.198 5.643 -12.764 1.00 95.56 75 GLN A C 1
ATOM 569 O O . GLN A 1 75 ? 5.957 5.474 -11.810 1.00 95.56 75 GLN A O 1
ATOM 574 N N . ASN A 1 76 ? 4.260 6.587 -12.795 1.00 96.69 76 ASN A N 1
ATOM 575 C CA . ASN A 1 76 ? 4.010 7.467 -11.667 1.00 96.69 76 ASN A CA 1
ATOM 576 C C . ASN A 1 76 ? 3.586 6.656 -10.432 1.00 96.69 76 ASN A C 1
ATOM 578 O O . ASN A 1 76 ? 2.889 5.645 -10.578 1.00 96.69 76 ASN A O 1
ATOM 582 N N . PRO A 1 77 ? 3.934 7.104 -9.214 1.00 97.56 77 PRO A N 1
ATOM 583 C CA . PRO A 1 77 ? 3.531 6.420 -7.995 1.00 97.56 77 PRO A CA 1
ATOM 584 C C . PRO A 1 77 ? 2.020 6.166 -7.926 1.00 97.56 77 PRO A C 1
ATOM 586 O O . PRO A 1 77 ? 1.213 6.948 -8.441 1.00 97.56 77 PRO A O 1
ATOM 589 N N . ILE A 1 78 ? 1.642 5.069 -7.269 1.00 98.50 78 ILE A N 1
ATOM 590 C CA . ILE A 1 78 ? 0.245 4.792 -6.913 1.00 98.50 78 ILE A CA 1
ATOM 591 C C . ILE A 1 78 ? 0.046 5.172 -5.455 1.00 98.50 78 ILE A C 1
ATOM 593 O O . ILE A 1 78 ? 0.696 4.609 -4.577 1.00 98.50 78 ILE A O 1
ATOM 597 N N . TYR A 1 79 ? -0.884 6.078 -5.193 1.00 98.50 79 TYR A N 1
ATOM 598 C CA . TYR A 1 79 ? -1.326 6.403 -3.844 1.00 98.50 79 TYR A CA 1
ATOM 599 C C . TYR A 1 79 ? -2.560 5.580 -3.495 1.00 98.50 79 TYR A C 1
ATOM 601 O O . TYR A 1 79 ? -3.431 5.376 -4.340 1.00 98.50 79 TYR A O 1
ATOM 609 N N . GLN A 1 80 ? -2.623 5.116 -2.252 1.00 98.56 80 GLN A N 1
ATOM 610 C CA . GLN A 1 80 ? -3.691 4.273 -1.733 1.00 98.56 80 GLN A CA 1
ATOM 611 C C . GLN A 1 80 ? -4.170 4.823 -0.391 1.00 98.56 80 GLN A C 1
ATOM 613 O O . GLN A 1 80 ? -3.357 5.143 0.475 1.00 98.56 80 GLN A O 1
ATOM 618 N N . VAL A 1 81 ? -5.486 4.884 -0.206 1.00 98.69 81 VAL A N 1
ATOM 619 C CA . VAL A 1 81 ? -6.126 5.129 1.092 1.00 98.69 81 VAL A CA 1
ATOM 620 C C . VAL A 1 81 ? -7.078 3.977 1.378 1.00 98.69 81 VAL A C 1
ATOM 622 O O . VAL A 1 81 ? -7.885 3.624 0.519 1.00 98.69 81 VAL A O 1
ATOM 625 N N . GLN A 1 82 ? -6.988 3.397 2.571 1.00 98.69 82 GLN A N 1
ATOM 626 C CA . GLN A 1 82 ? -7.891 2.348 3.043 1.00 98.69 82 GLN A CA 1
ATOM 627 C C . GLN A 1 82 ? -8.624 2.812 4.285 1.00 98.69 82 GLN A C 1
ATOM 629 O O . GLN A 1 82 ? -8.017 3.426 5.161 1.00 98.69 82 GLN A O 1
ATOM 634 N N . ALA A 1 83 ? -9.905 2.476 4.381 1.00 98.75 83 ALA A N 1
ATOM 635 C CA . ALA A 1 83 ? -10.650 2.614 5.619 1.00 98.75 83 ALA A CA 1
ATOM 636 C C . ALA A 1 83 ? -11.427 1.332 5.915 1.00 98.75 83 ALA A C 1
ATOM 638 O O . ALA A 1 83 ? -12.028 0.739 5.016 1.00 98.75 83 ALA A O 1
ATOM 639 N N . HIS A 1 84 ? -11.425 0.950 7.188 1.00 98.62 84 HIS A N 1
ATOM 640 C CA . HIS A 1 84 ? -12.069 -0.256 7.689 1.00 98.62 84 HIS A CA 1
ATOM 641 C C . HIS A 1 84 ? -13.032 0.124 8.812 1.00 98.62 84 HIS A C 1
ATOM 643 O O . HIS A 1 84 ? -12.643 0.746 9.806 1.00 98.62 84 HIS A O 1
ATOM 649 N N . PHE A 1 85 ? -14.300 -0.243 8.654 1.00 98.50 85 PHE A N 1
ATOM 650 C CA . PHE A 1 85 ? -15.304 -0.184 9.710 1.00 98.50 85 PHE A CA 1
ATOM 651 C C . PHE A 1 85 ? -15.584 -1.606 10.172 1.00 98.50 85 PHE A C 1
ATOM 653 O O . PHE A 1 85 ? -16.125 -2.399 9.409 1.00 98.50 85 PHE A O 1
ATOM 660 N N . ILE A 1 86 ? -15.237 -1.936 11.411 1.00 98.38 86 ILE A N 1
ATOM 661 C CA . ILE A 1 86 ? -15.348 -3.296 11.945 1.00 98.38 86 ILE A CA 1
ATOM 662 C C . ILE A 1 86 ? -16.320 -3.279 13.120 1.00 98.38 86 ILE A C 1
ATOM 664 O O . ILE A 1 86 ? -16.167 -2.477 14.038 1.00 98.38 86 ILE A O 1
ATOM 668 N N . TYR A 1 87 ? -17.297 -4.181 13.127 1.00 97.56 87 TYR A N 1
ATOM 669 C CA . TYR A 1 87 ? -18.213 -4.381 14.245 1.00 97.56 87 TYR A CA 1
ATOM 670 C C . TYR A 1 87 ? -18.016 -5.772 14.849 1.00 97.56 87 TYR A C 1
ATOM 672 O O . TYR A 1 87 ? -18.190 -6.792 14.180 1.00 97.56 87 TYR A O 1
ATOM 680 N N . ALA A 1 88 ? -17.656 -5.808 16.128 1.00 96.94 88 ALA A N 1
ATOM 681 C CA . ALA A 1 88 ? -17.516 -7.030 16.903 1.00 96.94 88 ALA A CA 1
ATOM 682 C C . ALA A 1 88 ? -18.844 -7.392 17.579 1.00 96.94 88 ALA A C 1
ATOM 684 O O . ALA A 1 88 ? -19.352 -6.656 18.432 1.00 96.94 88 ALA A O 1
ATOM 685 N N . PHE A 1 89 ? -19.366 -8.563 17.234 1.00 94.56 89 PHE A N 1
ATOM 686 C CA . PHE A 1 89 ? -20.477 -9.199 17.929 1.00 94.56 89 PHE A CA 1
ATOM 687 C C . PHE A 1 89 ? -19.970 -9.923 19.195 1.00 94.56 89 PHE A C 1
ATOM 689 O O . PHE A 1 89 ? -18.814 -9.797 19.609 1.00 94.56 89 PHE A O 1
ATOM 696 N N . GLY A 1 90 ? -20.846 -10.690 19.848 1.00 91.44 90 GLY A N 1
ATOM 697 C CA . GLY A 1 90 ? -20.452 -11.606 20.920 1.00 91.44 90 GLY A CA 1
ATOM 698 C C . GLY A 1 90 ? -19.694 -12.836 20.402 1.00 91.44 90 GLY A C 1
ATOM 699 O O . GLY A 1 90 ? -19.699 -13.133 19.209 1.00 91.44 90 GLY A O 1
ATOM 700 N N . ASN A 1 91 ? -19.070 -13.581 21.318 1.00 93.19 91 ASN A N 1
ATOM 701 C CA . ASN A 1 91 ? -18.439 -14.882 21.045 1.00 93.19 91 ASN A CA 1
ATOM 702 C C . ASN A 1 91 ? -17.333 -14.865 19.966 1.00 93.19 91 ASN A C 1
ATOM 704 O O . ASN A 1 91 ? -17.078 -15.881 19.329 1.00 93.19 91 ASN A O 1
ATOM 708 N N . GLY A 1 92 ? -16.675 -13.718 19.759 1.00 93.00 92 GLY A N 1
ATOM 709 C CA . GLY A 1 92 ? -15.549 -13.581 18.824 1.00 93.00 92 GLY A CA 1
ATOM 710 C C . GLY A 1 92 ? -15.936 -13.405 17.351 1.00 93.00 92 GLY A C 1
ATOM 711 O O . GLY A 1 92 ? -15.050 -13.304 16.507 1.00 93.00 92 GLY A O 1
ATOM 712 N N . VAL A 1 93 ? -17.230 -13.334 17.032 1.00 98.06 93 VAL A N 1
ATOM 713 C CA . VAL A 1 93 ? -17.710 -13.068 15.669 1.00 98.06 93 VAL A CA 1
ATOM 714 C C . VAL A 1 93 ? -17.604 -11.574 15.362 1.00 98.06 93 VAL A C 1
ATOM 716 O O . VAL A 1 93 ? -17.891 -10.735 16.215 1.00 98.06 93 VAL A O 1
ATOM 719 N N . TRP A 1 94 ? -17.228 -11.221 14.136 1.00 97.81 94 TRP A N 1
ATOM 720 C CA . TRP A 1 94 ? -17.140 -9.837 13.670 1.00 97.81 94 TRP A CA 1
ATOM 721 C C . TRP A 1 94 ? -17.528 -9.732 12.192 1.00 97.81 94 TRP A C 1
ATOM 723 O O . TRP A 1 94 ? -17.514 -10.726 11.468 1.00 97.81 94 TRP A O 1
ATOM 733 N N . ALA A 1 95 ? -17.886 -8.527 11.758 1.00 98.38 95 ALA A N 1
ATOM 734 C CA . ALA A 1 95 ? -18.081 -8.182 10.351 1.00 98.38 95 ALA A CA 1
ATOM 735 C C . ALA A 1 95 ? -17.422 -6.832 10.050 1.00 98.38 95 ALA A C 1
ATOM 737 O O . ALA A 1 95 ? -17.326 -5.987 10.945 1.00 98.38 95 ALA A O 1
ATOM 738 N N . SER A 1 96 ? -16.986 -6.627 8.807 1.00 98.19 96 SER A N 1
ATOM 739 C CA . SER A 1 96 ? -16.384 -5.373 8.354 1.00 98.19 96 SER A CA 1
ATOM 740 C C . SER A 1 96 ? -17.038 -4.824 7.090 1.00 98.19 96 SER A C 1
ATOM 742 O O . SER A 1 96 ? -17.622 -5.557 6.290 1.00 98.19 96 SER A O 1
ATOM 744 N N . LEU A 1 97 ? -16.931 -3.508 6.933 1.00 98.69 97 LEU A N 1
ATOM 745 C CA . LEU A 1 97 ? -17.096 -2.805 5.673 1.00 98.69 97 LEU A CA 1
ATOM 746 C C . LEU A 1 97 ? -15.775 -2.112 5.354 1.00 98.69 97 LEU A C 1
ATOM 748 O O . LEU A 1 97 ? -15.304 -1.276 6.129 1.00 98.69 97 LEU A O 1
ATOM 752 N N . ASP A 1 98 ? -15.222 -2.445 4.196 1.00 98.50 98 ASP A N 1
ATOM 753 C CA . ASP A 1 98 ? -13.887 -2.033 3.792 1.00 98.50 98 ASP A CA 1
ATOM 754 C C . ASP A 1 98 ? -13.961 -1.209 2.509 1.00 98.50 98 ASP A C 1
ATOM 756 O O . ASP A 1 98 ? -14.682 -1.546 1.567 1.00 98.50 98 ASP A O 1
ATOM 760 N N . THR A 1 99 ? -13.211 -0.113 2.471 1.00 98.56 99 THR A N 1
ATOM 761 C CA . THR A 1 99 ? -13.058 0.709 1.272 1.00 98.56 99 THR A CA 1
ATOM 762 C C . THR A 1 99 ? -11.590 0.935 0.977 1.00 98.56 99 THR A C 1
ATOM 764 O O . THR A 1 99 ? -10.760 1.089 1.876 1.00 98.56 99 THR A O 1
ATOM 767 N N . THR A 1 100 ? -11.259 0.949 -0.307 1.00 98.44 100 THR A N 1
ATOM 768 C CA . THR A 1 100 ? -9.922 1.269 -0.787 1.00 98.44 100 THR A CA 1
ATOM 769 C C . THR A 1 100 ? -10.042 2.186 -1.985 1.00 98.44 100 THR A C 1
ATOM 771 O O . THR A 1 100 ? -10.753 1.887 -2.944 1.00 98.44 100 THR A O 1
ATOM 774 N N . TRP A 1 101 ? -9.332 3.304 -1.932 1.00 98.38 101 TRP A N 1
ATOM 775 C CA . TRP A 1 101 ? -9.250 4.258 -3.023 1.00 98.38 101 TRP A CA 1
ATOM 776 C C . TRP A 1 101 ? -7.817 4.362 -3.527 1.00 98.38 101 TRP A C 1
ATOM 778 O O . TRP A 1 101 ? -6.873 4.370 -2.735 1.00 98.38 101 TRP A O 1
ATOM 788 N N . PHE A 1 102 ? -7.676 4.465 -4.847 1.00 97.81 102 PHE A N 1
ATOM 789 C CA . PHE A 1 102 ? -6.397 4.558 -5.537 1.00 97.81 102 PHE A CA 1
ATOM 790 C C . PHE A 1 102 ? -6.344 5.800 -6.423 1.00 97.81 102 PHE A C 1
ATOM 792 O O . PHE A 1 102 ? -7.338 6.162 -7.056 1.00 97.81 102 PHE A O 1
ATOM 799 N N . ALA A 1 103 ? -5.162 6.403 -6.529 1.00 97.19 103 ALA A N 1
ATOM 800 C CA . ALA A 1 103 ? -4.871 7.461 -7.491 1.00 97.19 103 ALA A CA 1
ATOM 801 C C . ALA A 1 103 ? -3.435 7.392 -8.017 1.00 97.19 103 ALA A C 1
ATOM 803 O O . ALA A 1 103 ? -2.557 6.787 -7.404 1.00 97.19 103 ALA A O 1
ATOM 804 N N . GLY A 1 104 ? -3.197 8.056 -9.149 1.00 95.25 104 GLY A N 1
ATOM 805 C CA . GLY A 1 104 ? -1.909 8.043 -9.839 1.00 95.25 104 GLY A CA 1
ATOM 806 C C . GLY A 1 104 ? -1.749 6.810 -10.726 1.00 95.25 104 GLY A C 1
ATOM 807 O O . GLY A 1 104 ? -2.711 6.349 -11.337 1.00 95.25 104 GLY A O 1
ATOM 808 N N . GLY A 1 105 ? -0.526 6.292 -10.829 1.00 91.31 105 GLY A N 1
ATOM 809 C CA . GLY A 1 105 ? -0.256 5.047 -11.551 1.00 91.31 105 GLY A CA 1
ATOM 810 C C . GLY A 1 105 ? -0.243 5.130 -13.075 1.00 91.31 105 GLY A C 1
ATOM 811 O O . GLY A 1 105 ? -0.142 4.083 -13.709 1.00 91.31 105 GLY A O 1
ATOM 812 N N . SER A 1 106 ? -0.325 6.322 -13.676 1.00 91.62 106 SER A N 1
ATOM 813 C CA . SER A 1 106 ? -0.176 6.445 -15.126 1.00 91.62 106 SER A CA 1
ATOM 814 C C . SER A 1 106 ? 1.221 6.006 -15.566 1.00 91.62 106 SER A C 1
ATOM 816 O O . SER A 1 106 ? 2.221 6.307 -14.909 1.00 91.62 106 SER A O 1
ATOM 818 N N . SER A 1 107 ? 1.274 5.279 -16.679 1.00 86.12 107 SER A N 1
ATOM 819 C CA . SER A 1 107 ? 2.518 4.792 -17.269 1.00 86.12 107 SER A CA 1
ATOM 820 C C . SER A 1 107 ? 2.836 5.544 -18.551 1.00 86.12 107 SER A C 1
ATOM 822 O O . SER A 1 107 ? 1.943 5.813 -19.356 1.00 86.12 107 SER A O 1
ATOM 824 N N . SER A 1 108 ? 4.113 5.833 -18.760 1.00 85.19 108 SER A N 1
ATOM 825 C CA . SER A 1 108 ? 4.646 6.368 -20.010 1.00 85.19 108 SER A CA 1
ATOM 826 C C . SER A 1 108 ? 5.657 5.389 -20.599 1.00 85.19 108 SER A C 1
ATOM 828 O O . SER A 1 108 ? 6.310 4.625 -19.885 1.00 85.19 108 SER A O 1
ATOM 830 N N . ARG A 1 109 ? 5.747 5.386 -21.930 1.00 84.44 109 ARG A N 1
ATOM 831 C CA . ARG A 1 109 ? 6.724 4.598 -22.682 1.00 84.44 109 ARG A CA 1
ATOM 832 C C . ARG A 1 109 ? 7.592 5.551 -23.477 1.00 84.44 109 ARG A C 1
ATOM 834 O O . ARG A 1 109 ? 7.055 6.446 -24.130 1.00 84.44 109 ARG A O 1
ATOM 841 N N . GLN A 1 110 ? 8.896 5.332 -23.444 1.00 72.81 110 GLN A N 1
ATOM 842 C CA . GLN A 1 110 ? 9.836 6.043 -24.297 1.00 72.81 110 GLN A CA 1
ATOM 843 C C . GLN A 1 110 ? 10.630 5.033 -25.127 1.00 72.81 110 GLN A C 1
ATOM 845 O O . GLN A 1 110 ? 11.105 4.027 -24.601 1.00 72.81 110 GLN A O 1
ATOM 850 N N . THR A 1 111 ? 10.735 5.298 -26.429 1.00 67.81 111 THR A N 1
ATOM 851 C CA . THR A 1 111 ? 11.553 4.523 -27.370 1.00 67.81 111 THR A CA 1
ATOM 852 C C . THR A 1 111 ? 12.905 5.215 -27.511 1.00 67.81 111 THR A C 1
ATOM 854 O O . THR A 1 111 ? 12.949 6.435 -27.699 1.00 67.81 111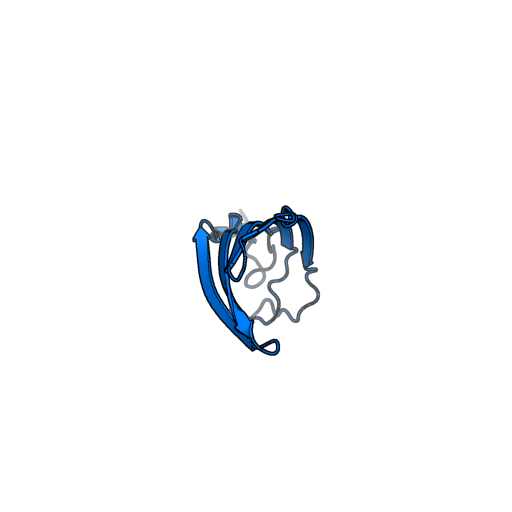 THR A O 1
ATOM 857 N N . PHE A 1 112 ? 14.007 4.468 -27.459 1.00 58.59 112 PHE A N 1
ATOM 858 C CA . PHE A 1 112 ? 15.298 4.997 -27.896 1.00 58.59 112 PHE A CA 1
ATOM 859 C C . PHE A 1 112 ? 15.299 5.116 -29.425 1.00 58.59 112 PHE A C 1
ATOM 861 O O . PHE A 1 112 ? 15.265 4.114 -30.132 1.00 58.59 112 PHE A O 1
ATOM 868 N N . ILE A 1 113 ? 15.333 6.341 -29.955 1.00 50.50 113 ILE A N 1
ATOM 869 C CA . ILE A 1 113 ? 15.621 6.566 -31.376 1.00 50.50 113 ILE A CA 1
ATOM 870 C C . ILE A 1 113 ? 17.140 6.685 -31.483 1.00 50.50 113 ILE A C 1
ATOM 872 O O . ILE A 1 113 ? 17.708 7.697 -31.076 1.00 50.50 113 ILE A O 1
ATOM 876 N N . ALA A 1 114 ? 17.809 5.644 -31.975 1.00 50.00 114 ALA A N 1
ATOM 877 C CA . ALA A 1 114 ? 19.214 5.749 -32.345 1.00 50.00 114 ALA A CA 1
ATOM 878 C C . ALA A 1 114 ? 19.327 6.633 -33.602 1.00 50.00 114 ALA A C 1
ATOM 880 O O . ALA A 1 114 ? 18.808 6.270 -34.658 1.00 50.00 114 ALA A O 1
ATOM 881 N N . THR A 1 115 ? 19.942 7.811 -33.459 1.00 46.03 115 THR A N 1
ATOM 882 C CA . THR A 1 115 ? 20.476 8.623 -34.572 1.00 46.03 115 THR A CA 1
ATOM 883 C C . THR A 1 115 ? 21.760 8.036 -35.125 1.00 46.03 115 THR A C 1
ATOM 885 O O . THR A 1 115 ? 22.570 7.551 -34.302 1.00 46.03 115 THR A O 1
#